Protein AF-X1R206-F1 (afdb_monomer)

Foldseek 3Di:
DVVVLVVVCPDPVNDPADLQLLLVLLLVVQVVVCVVVVNPCPVLSVQSNVVSVVQDRPCCPPVVADSLLVSLLSNQCSVVVDDPVRVVSVVVSVVLSVQLRVQVVVDPDPGDSPVSNVSSNVSSD

InterPro domains:
  IPR043768 Domain of unknown function DUF5714 [PF18978] (1-124)

pLDDT: mean 96.2, std 4.0, range [72.69, 98.81]

Secondary structure (DSSP, 8-state):
-HHHHHHHHTSTTS-SSSTHHHHHHHHHHHHHHHHHHT---HHHHHHHHHHHHTS-TTHHHHSSS-HHHHHHHHHHHHHTT--TT-HHHHHHHHHHHHHHHHHHHT---S--HHHHHHHHHHHT-

Sequence (125 aa):
MIALFKKIRAHPSVPMHGPEYHSLVPAVILTVYGNLSGQNTAQLIFDAIHRGKTISGGACSFLGICGAAIGVGIALSLLLKANPYKARERQIVQKVTHQVLKEISRYHAPRCCQRDCWLALKAAS

Nearest PDB structures (foldseek):
  5cxi-assembly1_B  TM=2.963E-01  e=3.980E+00  Mycobacterium tuberculosis H37Rv
  2mx8-assembly1_A  TM=3.332E-01  e=8.540E+00  Araneus ventricosus

Organism: NCBI:txid412755

Radius of gyration: 13.56 Å; Cα contacts (8 Å, |Δi|>4): 166; chains: 1; bounding box: 29×31×36 Å

Mean predicted aligned error: 2.37 Å

Structure (mmCIF, N/CA/C/O backbone):
data_AF-X1R206-F1
#
_entry.id   AF-X1R206-F1
#
loop_
_atom_site.group_PDB
_atom_site.id
_atom_site.type_symbol
_atom_site.label_atom_id
_atom_site.label_alt_id
_atom_site.label_comp_id
_atom_site.label_asym_id
_atom_site.label_entity_id
_atom_site.label_seq_id
_atom_site.pdbx_PDB_ins_code
_atom_site.Cartn_x
_atom_site.Cartn_y
_atom_site.Cartn_z
_atom_site.occupancy
_atom_site.B_iso_or_equiv
_atom_site.auth_seq_id
_atom_site.auth_comp_id
_atom_site.auth_asym_id
_atom_site.auth_atom_id
_atom_site.pdbx_PDB_model_num
ATOM 1 N N . MET A 1 1 ? -9.380 7.609 -4.994 1.00 96.50 1 MET A N 1
ATOM 2 C CA . MET A 1 1 ? -7.927 7.292 -4.982 1.00 96.50 1 MET A CA 1
ATOM 3 C C . MET A 1 1 ? -7.189 7.734 -6.246 1.00 96.50 1 MET A C 1
ATOM 5 O O . MET A 1 1 ? -6.228 8.487 -6.136 1.00 96.50 1 MET A O 1
ATOM 9 N N . ILE A 1 2 ? -7.636 7.341 -7.444 1.00 97.62 2 ILE A N 1
ATOM 10 C CA . ILE A 1 2 ? -6.920 7.621 -8.708 1.00 97.62 2 ILE A CA 1
ATOM 11 C C . ILE A 1 2 ? -6.660 9.113 -8.973 1.00 97.62 2 ILE A C 1
ATOM 13 O O . ILE A 1 2 ? -5.567 9.463 -9.411 1.00 97.62 2 ILE A O 1
ATOM 17 N N . ALA A 1 3 ? -7.624 9.996 -8.693 1.00 97.31 3 ALA A N 1
ATOM 18 C CA . ALA A 1 3 ? -7.450 11.438 -8.896 1.00 97.31 3 ALA A CA 1
ATOM 19 C C . ALA A 1 3 ? -6.293 12.013 -8.055 1.00 97.31 3 ALA A C 1
ATOM 21 O O . ALA A 1 3 ? -5.435 12.718 -8.583 1.00 97.31 3 ALA A O 1
ATOM 22 N N . LEU A 1 4 ? -6.216 11.643 -6.771 1.00 97.88 4 LEU A N 1
ATOM 23 C CA . LEU A 1 4 ? -5.139 12.075 -5.877 1.00 97.88 4 LEU A CA 1
ATOM 24 C C . LEU A 1 4 ? -3.779 11.523 -6.323 1.00 97.88 4 LEU A C 1
ATOM 26 O O . LEU A 1 4 ? -2.810 12.271 -6.401 1.00 97.88 4 LEU A O 1
ATOM 30 N N . PHE A 1 5 ? -3.717 10.239 -6.685 1.00 97.88 5 PHE A N 1
ATOM 31 C CA . PHE A 1 5 ? -2.497 9.633 -7.219 1.00 97.88 5 PHE A CA 1
ATOM 32 C C . PHE A 1 5 ? -1.990 10.354 -8.474 1.00 97.88 5 PHE A C 1
ATOM 34 O O . PHE A 1 5 ? -0.805 10.671 -8.558 1.00 97.88 5 PHE A O 1
ATOM 41 N N . LYS A 1 6 ? -2.883 10.661 -9.427 1.00 97.12 6 LYS A N 1
ATOM 42 C CA . LYS A 1 6 ? -2.539 11.422 -10.638 1.00 97.12 6 LYS A CA 1
ATOM 43 C C . LYS A 1 6 ? -1.983 12.808 -10.306 1.00 97.12 6 LYS A C 1
ATOM 45 O O . LYS A 1 6 ? -1.016 13.217 -10.938 1.00 97.12 6 LYS A O 1
ATOM 50 N N . LYS A 1 7 ? -2.562 13.496 -9.317 1.00 97.69 7 LYS A N 1
ATOM 51 C CA . LYS A 1 7 ? -2.083 14.806 -8.859 1.00 97.69 7 LYS A CA 1
ATOM 52 C C . LYS A 1 7 ? -0.678 14.716 -8.259 1.00 97.69 7 LYS A C 1
ATOM 54 O O . LYS A 1 7 ? 0.187 15.489 -8.646 1.00 97.69 7 LYS A O 1
ATOM 59 N N . ILE A 1 8 ? -0.437 13.769 -7.349 1.00 96.38 8 ILE A N 1
ATOM 60 C CA . ILE A 1 8 ? 0.854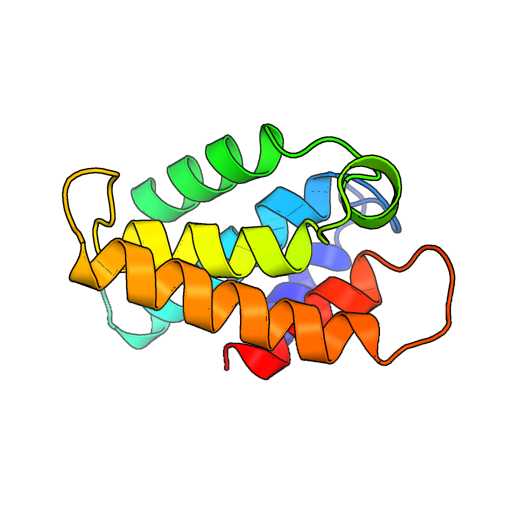 13.664 -6.650 1.00 96.38 8 ILE A CA 1
ATOM 61 C C . ILE A 1 8 ? 1.968 13.209 -7.597 1.00 96.38 8 ILE A C 1
ATOM 63 O O . ILE A 1 8 ? 3.038 13.805 -7.606 1.00 96.38 8 ILE A O 1
ATOM 67 N N . ARG A 1 9 ? 1.725 12.193 -8.435 1.00 94.69 9 ARG A N 1
ATOM 68 C CA . ARG A 1 9 ? 2.755 11.671 -9.352 1.00 94.69 9 ARG A CA 1
ATOM 69 C C . ARG A 1 9 ? 3.170 12.661 -10.449 1.00 94.69 9 ARG A C 1
ATOM 71 O O . ARG A 1 9 ? 4.161 12.425 -11.123 1.00 94.69 9 ARG A O 1
ATOM 78 N N . ALA A 1 10 ? 2.371 13.705 -10.683 1.00 95.81 10 ALA A N 1
ATOM 79 C CA . ALA A 1 10 ? 2.687 14.774 -11.627 1.00 95.81 10 ALA A CA 1
ATOM 80 C C . ALA A 1 10 ? 3.606 15.846 -11.015 1.00 95.81 10 ALA A C 1
ATOM 82 O O . ALA A 1 10 ? 4.056 16.740 -11.725 1.00 95.81 10 ALA A O 1
ATOM 83 N N . HIS A 1 11 ? 3.871 15.781 -9.706 1.00 96.19 11 HIS A N 1
ATOM 84 C CA . HIS A 1 11 ? 4.780 16.706 -9.048 1.00 96.19 11 HIS A CA 1
ATOM 85 C C . HIS A 1 11 ? 6.226 16.468 -9.526 1.00 96.19 11 HIS A C 1
ATOM 87 O O . HIS A 1 11 ? 6.663 15.317 -9.511 1.00 96.19 11 HIS A O 1
ATOM 93 N N . PRO A 1 12 ? 7.005 17.514 -9.871 1.00 94.44 12 PRO A N 1
ATOM 94 C CA . PRO A 1 12 ? 8.364 17.360 -10.410 1.00 94.44 12 PRO A CA 1
ATOM 95 C C . PRO A 1 12 ? 9.328 16.574 -9.511 1.00 94.44 12 PRO A C 1
ATOM 97 O O . PRO A 1 12 ? 10.246 15.924 -9.996 1.00 94.44 12 PRO A O 1
ATOM 100 N N . SER A 1 13 ? 9.114 16.615 -8.194 1.00 93.75 13 SER A N 1
ATOM 101 C CA . SER A 1 13 ? 9.923 15.874 -7.213 1.00 93.75 13 SER A CA 1
ATOM 102 C C . SER A 1 13 ? 9.613 14.375 -7.145 1.00 93.75 13 SER A C 1
ATOM 104 O O . SER A 1 13 ? 10.320 13.653 -6.449 1.00 93.75 13 SER A O 1
ATOM 106 N N . VAL A 1 14 ? 8.547 13.902 -7.800 1.00 93.44 14 VAL A N 1
ATOM 107 C CA . VAL A 1 14 ? 8.224 12.475 -7.878 1.00 93.44 14 VAL A CA 1
ATOM 108 C C . VAL A 1 14 ? 8.760 11.952 -9.209 1.00 93.44 14 VAL A C 1
ATOM 110 O O . VAL A 1 14 ? 8.247 12.338 -10.261 1.00 93.44 14 VAL A O 1
ATOM 113 N N . PRO A 1 15 ? 9.782 11.080 -9.206 1.00 92.00 15 PRO A N 1
ATOM 114 C CA . PRO A 1 15 ? 10.343 10.578 -10.449 1.00 92.00 15 PRO A CA 1
ATOM 115 C C . PRO A 1 15 ? 9.317 9.727 -11.205 1.00 92.00 15 PRO A C 1
ATOM 117 O O . PRO A 1 15 ? 8.350 9.200 -10.648 1.00 92.00 15 PRO A O 1
ATOM 120 N N . MET A 1 16 ? 9.540 9.536 -12.506 1.00 89.19 16 MET A N 1
ATOM 121 C CA . MET A 1 16 ? 8.672 8.676 -13.315 1.00 89.19 16 MET A CA 1
ATOM 122 C C . MET A 1 16 ? 8.670 7.225 -12.803 1.00 89.19 16 MET A C 1
ATOM 124 O O . MET A 1 16 ? 7.629 6.567 -12.823 1.0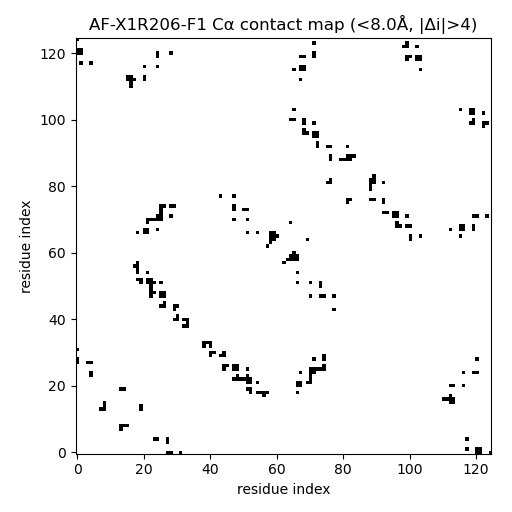0 89.19 16 MET A O 1
ATOM 128 N N . HIS A 1 17 ? 9.821 6.754 -12.321 1.00 89.44 17 HIS A N 1
ATOM 129 C CA . HIS A 1 17 ? 10.033 5.430 -11.745 1.00 89.44 17 HIS A CA 1
ATOM 130 C C . HIS A 1 17 ? 10.882 5.562 -10.485 1.00 89.44 17 HIS A C 1
ATOM 132 O O . HIS A 1 17 ? 11.836 6.335 -10.486 1.00 89.44 17 HIS A O 1
ATOM 138 N N . GLY A 1 18 ? 10.591 4.762 -9.463 1.00 89.75 18 GLY A N 1
ATOM 139 C CA . GLY A 1 18 ? 11.415 4.721 -8.262 1.00 89.75 18 GLY A CA 1
ATOM 140 C C . GLY A 1 18 ? 10.687 4.145 -7.045 1.00 89.75 18 GLY A C 1
ATOM 141 O O . GLY A 1 18 ? 9.495 3.824 -7.125 1.00 89.75 18 GLY A O 1
ATOM 142 N N . PRO A 1 19 ? 11.405 3.948 -5.928 1.00 91.38 19 PRO A N 1
ATOM 143 C CA . PRO A 1 19 ? 10.846 3.398 -4.695 1.00 91.38 19 PRO A CA 1
ATOM 144 C C . PRO A 1 19 ? 9.867 4.353 -3.990 1.00 91.38 19 PRO A C 1
ATOM 146 O O . PRO A 1 19 ? 9.121 3.923 -3.116 1.00 91.38 19 PRO A O 1
ATOM 149 N N . GLU A 1 20 ? 9.787 5.625 -4.388 1.00 94.94 20 GLU A N 1
ATOM 150 C CA . GLU A 1 20 ? 8.848 6.618 -3.843 1.00 94.94 20 GLU A CA 1
ATOM 151 C C . GLU A 1 20 ? 7.395 6.146 -3.975 1.00 94.94 20 GLU A C 1
ATOM 153 O O . GLU A 1 20 ? 6.551 6.404 -3.114 1.00 94.94 20 GLU A O 1
ATOM 158 N N . TYR A 1 21 ? 7.110 5.384 -5.031 1.00 96.12 21 TYR A N 1
ATOM 159 C CA . TYR A 1 21 ? 5.801 4.796 -5.288 1.00 96.12 21 TYR A CA 1
ATOM 160 C C . TYR A 1 21 ? 5.365 3.789 -4.211 1.00 96.12 21 TYR A C 1
ATOM 162 O O . TYR A 1 21 ? 4.165 3.618 -3.987 1.00 96.12 21 TYR A O 1
ATOM 170 N N . HIS A 1 22 ? 6.313 3.165 -3.505 1.00 96.62 22 HIS A N 1
ATOM 171 C CA . HIS A 1 22 ? 6.037 2.230 -2.412 1.00 96.62 22 HIS A CA 1
ATOM 172 C C . HIS A 1 22 ? 5.452 2.948 -1.187 1.00 96.62 22 HIS A C 1
ATOM 174 O O . HIS A 1 22 ? 4.585 2.407 -0.504 1.00 96.62 22 HIS A O 1
ATOM 180 N N . SER A 1 23 ? 5.877 4.193 -0.946 1.00 97.69 23 SER A N 1
ATOM 181 C CA . SER A 1 23 ? 5.296 5.088 0.064 1.00 97.69 23 SER A CA 1
ATOM 182 C C . SER A 1 23 ? 4.040 5.800 -0.438 1.00 97.69 23 SER A C 1
ATOM 184 O O . SER A 1 23 ? 3.129 6.069 0.345 1.00 97.69 23 SER A O 1
ATOM 186 N N . LEU A 1 24 ? 3.966 6.099 -1.738 1.00 97.69 24 LEU A N 1
ATOM 187 C CA . LEU A 1 24 ? 2.859 6.855 -2.320 1.00 97.69 24 LEU A CA 1
ATOM 188 C C . LEU A 1 24 ? 1.526 6.101 -2.260 1.00 97.69 24 LEU A C 1
ATOM 190 O O . LEU A 1 24 ? 0.510 6.694 -1.906 1.00 97.69 24 LEU A O 1
ATOM 194 N N . VAL A 1 25 ? 1.508 4.808 -2.597 1.00 98.44 25 VAL A N 1
ATOM 195 C CA . VAL A 1 25 ? 0.270 4.005 -2.597 1.00 98.44 25 VAL A CA 1
ATOM 196 C C . VAL A 1 25 ? -0.430 3.998 -1.232 1.00 98.44 25 VAL A C 1
ATOM 198 O O . VAL A 1 25 ? -1.599 4.391 -1.190 1.00 98.44 25 VAL A O 1
ATOM 201 N N . PRO A 1 26 ? 0.221 3.607 -0.116 1.00 98.69 26 PRO A N 1
ATOM 202 C CA . PRO A 1 26 ? -0.460 3.577 1.171 1.00 98.69 26 PRO A CA 1
ATOM 203 C C . PRO A 1 26 ? -0.875 4.975 1.640 1.00 98.69 26 PRO A C 1
ATOM 205 O O . PRO A 1 26 ? -1.965 5.128 2.188 1.00 98.69 26 PRO A O 1
ATOM 208 N N . ALA A 1 27 ? -0.059 6.002 1.372 1.00 98.50 27 ALA A N 1
ATOM 209 C CA . ALA A 1 27 ? -0.400 7.385 1.689 1.00 98.50 27 ALA A CA 1
ATOM 210 C C . ALA A 1 27 ? -1.672 7.837 0.953 1.00 98.50 27 ALA A C 1
ATOM 212 O O . AL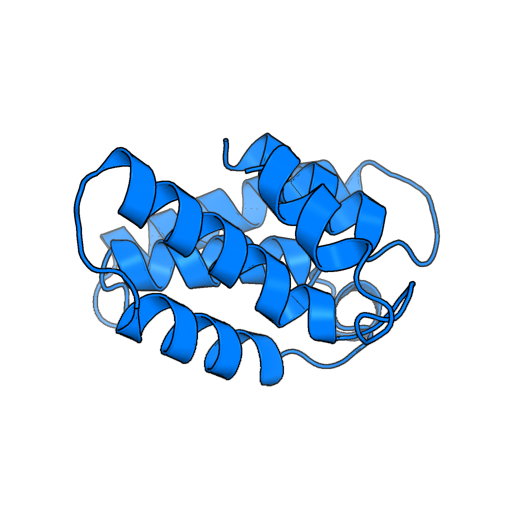A A 1 27 ? -2.580 8.376 1.576 1.00 98.50 27 ALA A O 1
ATOM 213 N N . VAL A 1 28 ? -1.798 7.553 -0.351 1.00 98.62 28 VAL A N 1
ATOM 214 C CA . VAL A 1 28 ? -3.006 7.881 -1.131 1.00 98.62 28 VAL A CA 1
ATOM 215 C C . VAL A 1 28 ? -4.251 7.209 -0.553 1.00 98.62 28 VAL A C 1
ATOM 217 O O . VAL A 1 28 ? -5.295 7.856 -0.461 1.00 98.62 28 VAL A O 1
ATOM 220 N N . ILE A 1 29 ? -4.157 5.932 -0.172 1.00 98.69 29 ILE A N 1
ATOM 221 C CA . ILE A 1 29 ? -5.286 5.183 0.399 1.00 98.69 29 ILE A CA 1
ATOM 222 C C . ILE A 1 29 ? -5.730 5.825 1.715 1.00 98.69 29 ILE A C 1
ATOM 224 O O . ILE A 1 29 ? -6.911 6.125 1.878 1.00 98.69 29 ILE A O 1
ATOM 228 N N . LEU A 1 30 ? -4.788 6.091 2.623 1.00 98.69 30 LEU A N 1
ATOM 229 C CA . LEU A 1 30 ? -5.083 6.648 3.946 1.00 98.69 30 LEU A CA 1
ATOM 230 C C . LEU A 1 30 ? -5.570 8.099 3.894 1.00 98.69 30 LEU A C 1
ATOM 232 O O . LEU A 1 30 ? -6.462 8.462 4.661 1.00 98.69 30 LEU A O 1
ATOM 236 N N . THR A 1 31 ? -5.048 8.915 2.975 1.00 98.56 31 THR A N 1
ATOM 237 C CA . THR A 1 31 ? -5.556 10.273 2.738 1.00 98.56 31 THR A CA 1
ATOM 238 C C . THR A 1 31 ? -6.998 10.240 2.247 1.00 98.56 31 THR A C 1
ATOM 240 O O . THR A 1 31 ? -7.845 10.965 2.758 1.00 98.56 31 THR A O 1
ATOM 243 N N . VAL A 1 32 ? -7.313 9.381 1.272 1.00 98.25 32 VAL A N 1
ATOM 244 C CA . VAL A 1 32 ? -8.686 9.270 0.758 1.00 98.25 32 VAL A CA 1
ATOM 245 C C . VAL A 1 32 ? -9.629 8.718 1.820 1.00 98.25 32 VAL A C 1
ATOM 247 O O . VAL A 1 32 ? -10.720 9.255 1.982 1.00 98.25 32 VAL A O 1
ATOM 250 N N . TYR A 1 33 ? -9.209 7.696 2.565 1.00 98.31 33 TYR A N 1
ATOM 251 C CA . TYR A 1 33 ? -10.000 7.150 3.663 1.00 98.31 33 TYR A CA 1
ATOM 252 C C . TYR A 1 33 ? -10.290 8.213 4.735 1.00 98.31 33 TYR A C 1
ATOM 254 O O . TYR A 1 33 ? -11.440 8.355 5.142 1.00 98.31 33 TYR A O 1
ATOM 262 N N . GLY A 1 34 ? -9.291 8.999 5.151 1.00 98.25 34 GLY A N 1
ATOM 263 C CA . GLY A 1 34 ? -9.480 10.086 6.120 1.00 98.25 34 GLY A CA 1
ATOM 264 C C . GLY A 1 34 ? -10.463 11.145 5.623 1.00 98.25 34 GLY A C 1
ATOM 265 O O . GLY A 1 34 ? -11.413 11.483 6.323 1.00 98.25 34 GLY A O 1
ATOM 266 N N . ASN A 1 35 ? -10.313 11.577 4.367 1.00 97.81 35 ASN A N 1
ATOM 267 C CA . ASN A 1 35 ? -11.213 12.554 3.750 1.00 97.81 35 ASN A CA 1
ATOM 268 C C . ASN A 1 35 ? -12.667 12.062 3.657 1.00 97.81 35 ASN A C 1
ATOM 270 O O . ASN A 1 35 ? -13.584 12.857 3.824 1.00 97.81 35 ASN A O 1
ATOM 274 N N . LEU A 1 36 ? -12.885 10.774 3.369 1.00 97.38 36 LEU A N 1
ATOM 275 C CA . LEU A 1 36 ? -14.231 10.202 3.236 1.00 97.38 36 LEU A CA 1
ATOM 276 C C . LEU A 1 36 ? -14.882 9.883 4.585 1.00 97.38 36 LEU A C 1
ATOM 278 O O . LEU A 1 36 ? -16.094 10.001 4.722 1.00 97.38 36 LEU A O 1
ATOM 282 N N . SER A 1 37 ? -14.093 9.454 5.569 1.00 97.25 37 SER A N 1
ATOM 283 C CA . SER A 1 37 ? -14.597 9.053 6.889 1.00 97.25 37 SER A CA 1
ATOM 284 C C . SER A 1 37 ? -14.673 10.202 7.895 1.00 97.25 37 SER A C 1
ATOM 286 O O . SER A 1 37 ? -15.243 10.026 8.969 1.00 97.25 37 SER A O 1
ATOM 288 N N . GLY A 1 38 ? -14.054 11.350 7.597 1.00 97.25 38 GLY A N 1
ATOM 289 C CA . GLY A 1 38 ? -13.862 12.442 8.555 1.00 97.25 38 GLY A CA 1
ATOM 290 C C . GLY A 1 38 ? -12.843 12.124 9.657 1.00 97.25 38 GLY A C 1
ATOM 291 O O . GLY A 1 38 ? -12.694 12.901 10.597 1.00 97.25 38 GLY A O 1
ATOM 292 N N . GLN A 1 39 ? -12.137 10.990 9.574 1.00 96.25 39 GLN A N 1
ATOM 293 C CA . GLN A 1 39 ? -11.131 10.604 10.560 1.00 96.25 39 GLN A CA 1
ATOM 294 C C . GLN A 1 39 ? -9.799 11.301 10.279 1.00 96.25 39 GLN A C 1
ATOM 296 O O . GLN A 1 39 ? -9.328 11.351 9.142 1.00 96.25 39 GLN A O 1
ATOM 301 N N . ASN A 1 40 ? -9.138 11.774 11.336 1.00 96.81 40 ASN A N 1
ATOM 302 C CA . ASN A 1 40 ? -7.774 12.272 11.224 1.00 96.81 40 ASN A CA 1
ATOM 303 C C . ASN A 1 40 ? -6.805 11.102 10.995 1.00 96.81 40 ASN A C 1
ATOM 305 O O . ASN A 1 40 ? -6.489 10.347 11.915 1.00 96.81 40 ASN A O 1
ATOM 309 N N . THR A 1 41 ? -6.315 10.974 9.764 1.00 98.12 41 THR A N 1
ATOM 310 C CA . THR A 1 41 ? -5.357 9.940 9.356 1.00 98.12 41 THR A CA 1
ATOM 311 C C . THR A 1 41 ? -3.928 10.455 9.207 1.00 98.12 41 THR A C 1
ATOM 313 O O . THR A 1 41 ? -3.079 9.716 8.714 1.00 98.12 41 THR A O 1
ATOM 316 N N . ALA A 1 42 ? -3.621 11.679 9.656 1.00 98.12 42 ALA A N 1
ATOM 317 C CA . ALA A 1 42 ? -2.307 12.299 9.471 1.00 98.12 42 ALA A CA 1
ATOM 318 C C . ALA A 1 42 ? -1.158 11.410 9.975 1.00 98.12 42 ALA A C 1
ATOM 320 O O . ALA A 1 42 ? -0.229 11.124 9.221 1.00 98.12 42 ALA A O 1
ATOM 321 N N . GLN A 1 43 ? -1.254 10.894 11.206 1.00 98.44 43 GLN A N 1
ATOM 322 C CA . GLN A 1 43 ? -0.222 10.006 11.751 1.00 98.44 43 GLN A CA 1
ATOM 323 C C . GLN A 1 43 ? -0.115 8.694 10.963 1.00 98.44 43 GLN A C 1
ATOM 325 O O . GLN A 1 43 ? 0.986 8.243 10.663 1.00 98.44 43 GLN A O 1
ATOM 330 N N . LEU A 1 44 ? -1.249 8.111 10.554 1.00 98.69 44 LEU A N 1
ATOM 331 C CA . LEU A 1 44 ? -1.241 6.888 9.751 1.00 98.69 44 LEU A CA 1
ATOM 332 C C . LEU A 1 44 ? -0.552 7.114 8.400 1.00 98.69 44 LEU A C 1
ATOM 334 O O . LEU A 1 44 ? 0.150 6.229 7.923 1.00 98.69 44 LEU A O 1
ATOM 338 N N . ILE A 1 45 ? -0.727 8.288 7.786 1.00 98.75 45 ILE A N 1
ATOM 339 C CA . ILE A 1 45 ? -0.052 8.653 6.535 1.00 98.75 45 ILE A CA 1
ATOM 340 C C . ILE A 1 45 ? 1.469 8.706 6.745 1.00 98.75 45 ILE A C 1
ATOM 342 O O . ILE A 1 45 ? 2.205 8.151 5.928 1.00 98.75 45 ILE A O 1
ATOM 346 N N . PHE A 1 46 ? 1.952 9.302 7.841 1.00 98.56 46 PHE A N 1
ATOM 347 C CA . PHE A 1 46 ? 3.384 9.299 8.167 1.00 98.56 46 PHE A CA 1
ATOM 348 C C . PHE A 1 46 ? 3.920 7.879 8.386 1.00 98.56 46 PHE A C 1
ATOM 350 O O . PHE A 1 46 ? 4.924 7.502 7.776 1.00 98.56 46 PHE A O 1
ATOM 357 N N . ASP A 1 47 ? 3.219 7.057 9.170 1.00 98.69 47 ASP A N 1
ATOM 358 C CA . ASP A 1 47 ? 3.601 5.664 9.423 1.00 98.69 47 ASP A CA 1
ATOM 359 C C . ASP A 1 47 ? 3.623 4.840 8.125 1.00 98.69 47 ASP A C 1
ATOM 361 O O . ASP A 1 47 ? 4.525 4.030 7.898 1.00 98.69 47 ASP A O 1
ATOM 365 N N . ALA A 1 48 ? 2.655 5.069 7.236 1.00 98.56 48 ALA A N 1
ATOM 366 C CA . ALA A 1 48 ? 2.596 4.461 5.913 1.00 98.56 48 ALA A CA 1
ATOM 367 C C . ALA A 1 48 ? 3.790 4.845 5.042 1.00 98.56 48 ALA A C 1
ATOM 369 O O . ALA A 1 48 ? 4.381 3.976 4.400 1.00 98.56 48 ALA A O 1
ATOM 370 N N . ILE A 1 49 ? 4.162 6.126 5.025 1.00 98.50 49 ILE A N 1
ATOM 371 C CA . ILE A 1 49 ? 5.326 6.603 4.277 1.00 98.50 49 ILE A CA 1
ATOM 372 C C . ILE A 1 49 ? 6.595 5.944 4.819 1.00 98.50 49 ILE A C 1
ATOM 374 O O . ILE A 1 49 ? 7.392 5.446 4.021 1.00 98.50 49 ILE A O 1
ATOM 378 N N . HIS A 1 50 ? 6.761 5.888 6.144 1.00 98.56 50 HIS A N 1
ATOM 379 C CA . HIS A 1 50 ? 7.902 5.234 6.785 1.00 98.56 50 HIS A CA 1
ATOM 380 C C . HIS A 1 50 ? 7.983 3.744 6.452 1.00 98.56 50 HIS A C 1
ATOM 382 O O . HIS A 1 50 ? 9.045 3.281 6.045 1.00 98.56 50 HIS A O 1
ATOM 388 N N . ARG A 1 51 ? 6.871 3.004 6.538 1.00 98.50 51 ARG A N 1
ATOM 389 C CA . ARG A 1 51 ? 6.827 1.588 6.139 1.00 98.50 51 ARG A CA 1
ATOM 390 C C . ARG A 1 51 ? 7.077 1.400 4.642 1.00 98.50 51 ARG A C 1
ATOM 392 O O . ARG A 1 51 ? 7.752 0.460 4.258 1.00 98.50 51 ARG A O 1
ATOM 399 N N . GLY A 1 52 ? 6.575 2.293 3.791 1.00 98.12 52 GLY A N 1
ATOM 400 C CA . GLY A 1 52 ? 6.812 2.226 2.347 1.00 98.12 52 GLY A CA 1
ATOM 401 C C . GLY A 1 52 ? 8.287 2.405 1.976 1.00 98.12 52 GLY A C 1
ATOM 402 O O . GLY A 1 52 ? 8.782 1.717 1.088 1.00 98.12 52 GLY A O 1
ATOM 403 N N . LYS A 1 53 ? 9.013 3.265 2.708 1.00 97.62 53 LYS A N 1
ATOM 404 C CA . LYS A 1 53 ? 10.447 3.526 2.495 1.00 97.62 53 LYS A CA 1
ATOM 405 C C . LYS A 1 53 ? 11.336 2.312 2.767 1.00 97.62 53 LYS A C 1
ATOM 407 O O . LYS A 1 53 ? 12.450 2.271 2.257 1.00 97.62 53 LYS A O 1
ATOM 412 N N . THR A 1 54 ? 10.875 1.338 3.554 1.00 97.88 54 THR A N 1
ATOM 413 C CA . THR A 1 54 ? 11.655 0.119 3.825 1.00 97.88 54 THR A CA 1
ATOM 414 C C . THR A 1 54 ? 11.604 -0.883 2.670 1.00 97.88 54 THR A C 1
ATOM 416 O O . THR A 1 54 ? 12.372 -1.843 2.657 1.00 97.88 54 THR A O 1
ATOM 419 N N . ILE A 1 55 ? 10.728 -0.670 1.682 1.00 97.12 55 ILE A N 1
ATOM 420 C CA . ILE A 1 55 ? 10.596 -1.540 0.516 1.00 97.12 55 ILE A CA 1
ATOM 421 C C . ILE A 1 55 ? 11.639 -1.131 -0.522 1.00 97.12 55 ILE A C 1
ATOM 423 O O . ILE A 1 55 ? 11.553 -0.054 -1.120 1.00 97.12 55 ILE A O 1
ATOM 427 N N . SER A 1 56 ? 12.601 -2.018 -0.770 1.00 94.25 56 SER A N 1
ATOM 428 C CA . SER A 1 56 ? 13.682 -1.783 -1.723 1.00 94.25 56 SER A CA 1
ATOM 429 C C . SER A 1 56 ? 13.171 -1.546 -3.147 1.00 94.25 56 SER A C 1
ATOM 431 O O . SER A 1 56 ? 12.201 -2.154 -3.614 1.00 94.25 56 SER A O 1
ATOM 433 N N . GLY A 1 57 ? 13.856 -0.661 -3.874 1.00 93.38 57 GLY A N 1
ATOM 434 C CA . GLY A 1 57 ? 13.661 -0.521 -5.314 1.00 93.38 57 GLY A CA 1
ATOM 435 C C . GLY A 1 57 ? 13.860 -1.869 -6.012 1.00 93.38 57 GLY A C 1
ATOM 436 O O . GLY A 1 57 ? 14.804 -2.595 -5.716 1.00 93.38 57 GLY A O 1
ATOM 437 N N . GLY A 1 58 ? 12.953 -2.223 -6.923 1.00 93.44 58 GLY A N 1
ATOM 438 C CA . GLY A 1 58 ? 13.005 -3.515 -7.612 1.00 93.44 58 GLY A CA 1
ATOM 439 C C . GLY A 1 58 ? 12.481 -4.706 -6.803 1.00 93.44 58 GLY A C 1
ATOM 440 O O . GLY A 1 58 ? 12.619 -5.829 -7.276 1.00 93.44 58 GLY A O 1
ATOM 441 N N . ALA A 1 59 ? 11.828 -4.499 -5.648 1.00 94.56 59 ALA A N 1
ATOM 442 C CA . ALA A 1 59 ? 11.177 -5.571 -4.881 1.00 94.56 59 ALA A CA 1
ATOM 443 C C . ALA A 1 59 ? 10.271 -6.482 -5.739 1.00 94.56 59 ALA A C 1
ATOM 445 O O . ALA A 1 59 ? 10.224 -7.689 -5.513 1.00 94.56 59 ALA A O 1
ATOM 446 N N . CYS A 1 60 ? 9.626 -5.937 -6.779 1.00 94.19 60 CYS A N 1
ATOM 447 C CA . CYS A 1 60 ? 8.833 -6.716 -7.735 1.00 94.19 60 CYS A CA 1
ATOM 448 C C . CYS A 1 60 ? 9.627 -7.824 -8.440 1.00 94.19 60 CYS A C 1
ATOM 450 O O . CYS A 1 60 ? 9.078 -8.896 -8.667 1.00 94.19 60 CYS A O 1
ATOM 452 N N . SER A 1 61 ? 10.896 -7.581 -8.768 1.00 92.50 61 SER A N 1
ATOM 453 C CA . SER A 1 61 ? 11.766 -8.538 -9.458 1.00 92.50 61 SER A CA 1
ATOM 454 C C . SER A 1 61 ? 12.648 -9.314 -8.487 1.00 92.50 61 SER A C 1
ATOM 456 O O . SER A 1 61 ? 12.761 -10.527 -8.605 1.00 92.50 61 SER A O 1
ATOM 458 N N . PHE A 1 62 ? 13.261 -8.630 -7.520 1.00 94.62 62 PHE A N 1
ATOM 459 C CA . PHE A 1 62 ? 14.248 -9.239 -6.626 1.00 94.62 62 PHE A CA 1
ATOM 460 C C . PHE A 1 62 ? 13.624 -9.992 -5.448 1.00 94.62 62 PHE A C 1
ATOM 462 O O . PHE A 1 62 ? 14.229 -10.930 -4.944 1.00 94.62 62 PHE A O 1
ATOM 469 N N . LEU A 1 63 ? 12.429 -9.587 -5.007 1.00 95.56 63 LEU A N 1
ATOM 470 C CA . LEU A 1 63 ? 11.719 -10.190 -3.870 1.00 95.56 63 LEU A CA 1
ATOM 471 C C . LEU A 1 63 ? 10.392 -10.848 -4.288 1.00 95.56 63 LEU A C 1
ATOM 473 O O . LEU A 1 63 ? 9.676 -11.380 -3.444 1.00 95.56 63 LEU A O 1
ATOM 477 N N . GLY A 1 64 ? 10.042 -10.794 -5.578 1.00 94.69 64 GLY A N 1
ATOM 478 C CA . GLY A 1 64 ? 8.845 -11.426 -6.138 1.00 94.69 64 GLY A CA 1
ATOM 479 C C . GLY A 1 64 ? 7.516 -10.763 -5.760 1.00 94.69 64 GLY A C 1
ATOM 480 O O . GLY A 1 64 ? 6.458 -11.347 -5.988 1.00 94.69 64 GLY A O 1
ATOM 481 N N . ILE A 1 65 ? 7.533 -9.555 -5.185 1.00 95.81 65 ILE A N 1
ATOM 482 C CA . ILE A 1 65 ? 6.313 -8.850 -4.781 1.00 95.81 65 ILE A CA 1
ATOM 483 C C . ILE A 1 65 ? 6.391 -7.357 -5.100 1.00 95.81 65 ILE A C 1
ATOM 485 O O . ILE A 1 65 ? 7.333 -6.654 -4.740 1.00 95.81 65 ILE A O 1
ATOM 489 N N . CYS A 1 66 ? 5.380 -6.848 -5.806 1.00 97.06 66 CYS A N 1
ATOM 490 C CA . CYS A 1 66 ? 5.351 -5.443 -6.191 1.00 97.06 66 CYS A CA 1
ATOM 491 C C . CYS A 1 66 ? 5.143 -4.531 -4.975 1.00 97.06 66 CYS A C 1
ATOM 493 O O . CYS A 1 66 ? 4.208 -4.721 -4.195 1.00 97.06 66 CYS A O 1
ATOM 495 N N . GLY A 1 67 ? 5.969 -3.487 -4.850 1.00 96.94 67 GLY A N 1
ATOM 496 C CA . GLY A 1 67 ? 5.850 -2.502 -3.773 1.00 96.94 67 GLY A CA 1
ATOM 497 C C . GLY A 1 67 ? 4.508 -1.763 -3.764 1.00 96.94 67 GLY A C 1
ATOM 498 O O . GLY A 1 67 ? 4.052 -1.353 -2.703 1.00 96.94 67 GLY A O 1
ATOM 499 N N . ALA A 1 68 ? 3.814 -1.670 -4.906 1.00 97.56 68 ALA A N 1
ATOM 500 C CA . ALA A 1 68 ? 2.442 -1.164 -4.956 1.00 97.56 68 ALA A CA 1
ATOM 501 C C . ALA A 1 68 ? 1.445 -2.097 -4.241 1.00 97.56 68 ALA A C 1
ATOM 503 O O . ALA A 1 68 ? 0.594 -1.620 -3.492 1.00 97.56 68 ALA A O 1
ATOM 504 N N . ALA A 1 69 ? 1.580 -3.418 -4.414 1.00 98.19 69 ALA A N 1
ATOM 505 C CA . ALA A 1 69 ? 0.764 -4.399 -3.698 1.00 98.19 69 ALA A CA 1
ATOM 506 C C . ALA A 1 69 ? 1.059 -4.365 -2.192 1.00 98.19 69 ALA A C 1
ATOM 508 O O . ALA A 1 69 ? 0.129 -4.297 -1.388 1.00 98.19 69 ALA A O 1
ATOM 509 N N . ILE A 1 70 ? 2.344 -4.324 -1.808 1.00 98.25 70 ILE A N 1
ATOM 510 C CA . ILE A 1 70 ? 2.740 -4.160 -0.398 1.00 98.25 70 ILE A CA 1
ATOM 511 C C . ILE A 1 70 ? 2.158 -2.860 0.166 1.00 98.25 70 ILE A C 1
ATOM 513 O O . ILE A 1 70 ? 1.650 -2.856 1.282 1.00 98.25 70 ILE A O 1
AT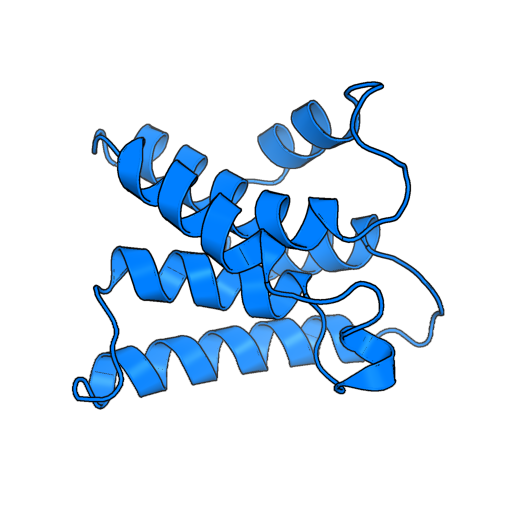OM 517 N N . GLY A 1 71 ? 2.169 -1.774 -0.610 1.00 98.38 71 GLY A N 1
ATOM 518 C CA . GLY A 1 71 ? 1.566 -0.497 -0.246 1.00 98.38 71 GLY A CA 1
ATOM 519 C C . GLY A 1 71 ? 0.087 -0.610 0.137 1.00 98.38 71 GLY A C 1
ATOM 520 O O . GLY A 1 71 ? -0.322 -0.088 1.170 1.00 98.38 71 GLY A O 1
ATOM 521 N N . VAL A 1 72 ? -0.718 -1.355 -0.624 1.00 98.69 72 VAL A N 1
ATOM 522 C CA . VAL A 1 72 ? -2.117 -1.634 -0.239 1.00 98.69 72 VAL A CA 1
ATOM 523 C C . VAL A 1 72 ? -2.176 -2.373 1.102 1.00 98.69 72 VAL A C 1
ATOM 525 O O . VAL A 1 72 ? -2.929 -1.982 1.997 1.00 98.69 72 VAL A O 1
ATOM 528 N N . GLY A 1 73 ? -1.332 -3.392 1.276 1.00 98.69 73 GLY A N 1
ATOM 529 C CA . GLY A 1 73 ? -1.211 -4.131 2.532 1.00 98.69 73 GLY A CA 1
ATOM 530 C C . GLY A 1 73 ? -0.810 -3.257 3.726 1.00 98.69 73 GLY A C 1
ATOM 531 O O . GLY A 1 73 ? -1.367 -3.415 4.812 1.00 98.69 73 GLY A O 1
ATOM 532 N N . ILE A 1 74 ? 0.103 -2.299 3.536 1.00 98.81 74 ILE A N 1
ATOM 533 C CA . ILE A 1 74 ? 0.533 -1.339 4.565 1.00 98.81 74 ILE A CA 1
ATOM 534 C C . ILE A 1 74 ? -0.645 -0.482 5.024 1.00 98.81 74 ILE A C 1
ATOM 536 O O . ILE A 1 74 ? -0.883 -0.385 6.229 1.00 98.81 74 ILE A O 1
ATOM 540 N N . ALA A 1 75 ? -1.394 0.114 4.090 1.00 98.75 75 ALA A N 1
ATOM 541 C CA . ALA A 1 75 ? -2.549 0.938 4.437 1.00 98.75 75 ALA A CA 1
ATOM 542 C C . ALA A 1 75 ? -3.595 0.130 5.213 1.00 98.75 75 ALA A C 1
ATOM 544 O O . ALA A 1 75 ? -4.049 0.558 6.273 1.00 98.75 75 ALA A O 1
ATOM 545 N N . LEU A 1 76 ? -3.919 -1.075 4.738 1.00 98.44 76 LEU A N 1
ATOM 546 C CA . LEU A 1 76 ? -4.898 -1.935 5.397 1.00 98.44 76 LEU A CA 1
ATOM 547 C C . LEU A 1 76 ? -4.416 -2.420 6.772 1.00 98.44 76 LEU A C 1
ATOM 549 O O . LEU A 1 76 ? -5.198 -2.469 7.719 1.00 98.44 76 LEU A O 1
ATOM 553 N N . SER A 1 77 ? -3.123 -2.723 6.914 1.00 98.75 77 SER A N 1
ATOM 554 C CA . SER A 1 77 ? -2.514 -3.069 8.202 1.00 98.75 77 SER A CA 1
ATOM 555 C C . SER A 1 77 ? -2.663 -1.942 9.219 1.00 98.75 77 SER A C 1
ATOM 557 O O . SER A 1 77 ? -2.974 -2.222 10.376 1.00 98.75 77 SER A O 1
ATOM 559 N N . LEU A 1 78 ? -2.470 -0.690 8.800 1.00 98.69 78 LEU A N 1
ATOM 560 C CA . LEU A 1 78 ? -2.630 0.477 9.665 1.00 98.69 78 LEU A CA 1
ATOM 561 C C . LEU A 1 78 ? -4.097 0.685 10.061 1.00 98.69 78 LEU A C 1
ATOM 563 O O . LEU A 1 78 ? -4.385 0.818 11.249 1.00 98.69 78 LEU A O 1
ATOM 567 N N . LEU A 1 79 ? -5.026 0.615 9.102 1.00 98.31 79 LEU A N 1
ATOM 568 C CA . LEU A 1 79 ? -6.465 0.769 9.357 1.00 98.31 79 LEU A CA 1
ATOM 569 C C . LEU A 1 79 ? -7.015 -0.304 10.306 1.00 98.31 79 LEU A C 1
ATOM 571 O O . LEU A 1 79 ? -7.731 0.006 11.254 1.00 98.31 79 LEU A O 1
ATOM 575 N N . LEU A 1 80 ? -6.640 -1.566 10.092 1.00 98.19 80 LEU A N 1
ATOM 576 C CA . LEU A 1 80 ? -7.095 -2.688 10.918 1.00 98.19 80 LEU A CA 1
ATOM 577 C C . LEU A 1 80 ? -6.286 -2.850 12.211 1.00 98.19 80 LEU A C 1
ATOM 579 O O . LEU A 1 80 ? -6.567 -3.743 13.012 1.00 98.19 80 LEU A O 1
ATOM 583 N N . LYS A 1 81 ? -5.250 -2.026 12.424 1.00 98.19 81 LYS A N 1
ATOM 584 C CA . LYS A 1 81 ? -4.271 -2.197 13.509 1.00 98.19 81 LYS A CA 1
ATOM 585 C C . LYS A 1 81 ? -3.729 -3.633 13.547 1.00 98.19 81 LYS A C 1
ATOM 587 O O . LYS A 1 81 ? -3.631 -4.234 14.624 1.00 98.19 81 LYS A O 1
ATOM 592 N N . ALA A 1 82 ? -3.454 -4.194 12.368 1.00 98.44 82 ALA A N 1
ATOM 593 C CA . ALA A 1 82 ? -2.956 -5.550 12.189 1.00 98.44 82 ALA A CA 1
ATOM 594 C C . ALA A 1 82 ? -1.529 -5.670 12.735 1.00 98.44 82 ALA A C 1
ATOM 596 O O . ALA A 1 82 ? -0.713 -4.762 12.570 1.00 98.44 82 ALA A O 1
ATOM 597 N N . ASN A 1 83 ? -1.218 -6.807 13.353 1.00 97.50 83 ASN A N 1
ATOM 598 C CA . ASN A 1 83 ? 0.111 -7.133 13.863 1.00 97.50 83 ASN A CA 1
ATOM 599 C C . ASN A 1 83 ? 0.308 -8.667 13.874 1.00 97.50 83 ASN A C 1
ATOM 601 O O . ASN A 1 83 ? -0.653 -9.395 13.602 1.00 97.50 83 ASN A O 1
ATOM 605 N N . PRO A 1 84 ? 1.518 -9.182 14.172 1.00 97.69 84 PRO A N 1
ATOM 606 C CA . PRO A 1 84 ? 1.787 -10.623 14.151 1.00 97.69 84 PRO A CA 1
ATOM 607 C C . PRO A 1 84 ? 0.896 -11.469 15.075 1.00 97.69 84 PRO A C 1
ATOM 609 O O . PRO A 1 84 ? 0.652 -12.633 14.770 1.00 97.69 84 PRO A O 1
ATOM 612 N N . TYR A 1 85 ? 0.360 -10.885 16.149 1.00 98.00 85 TYR A N 1
ATOM 613 C CA . TYR A 1 85 ? -0.484 -11.566 17.138 1.00 98.00 85 TYR A CA 1
ATOM 614 C C . TYR A 1 85 ? -1.982 -11.530 16.799 1.00 98.00 85 TYR A C 1
ATOM 616 O O . TYR A 1 85 ? -2.787 -12.219 17.419 1.00 98.00 85 TYR A O 1
ATOM 624 N N . LYS A 1 86 ? -2.379 -10.747 15.792 1.00 98.38 86 LYS A N 1
ATOM 625 C CA . L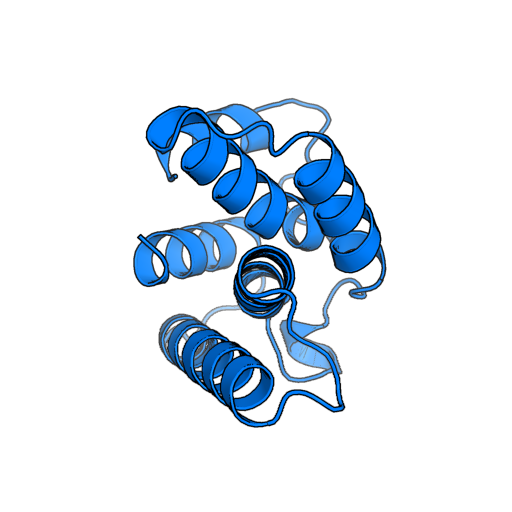YS A 1 86 ? -3.768 -10.572 15.360 1.00 98.38 86 LYS A CA 1
ATOM 626 C C . LYS A 1 86 ? -4.063 -11.404 14.118 1.00 98.38 86 LYS A C 1
ATOM 628 O O . LYS A 1 86 ? -3.964 -10.931 12.985 1.00 98.38 86 LYS A O 1
ATOM 633 N N . ALA A 1 87 ? -4.388 -12.679 14.335 1.00 98.38 87 ALA A N 1
ATOM 634 C CA . ALA A 1 87 ? -4.516 -13.673 13.268 1.00 98.38 87 ALA A CA 1
ATOM 635 C C . ALA A 1 87 ? -5.511 -13.265 12.167 1.00 98.38 87 ALA A C 1
ATOM 637 O O . ALA A 1 87 ? -5.196 -13.403 10.982 1.00 98.38 87 ALA A O 1
ATOM 638 N N . ARG A 1 88 ? -6.677 -12.726 12.549 1.00 98.62 88 ARG A N 1
ATOM 639 C CA . ARG A 1 88 ? -7.730 -12.314 11.613 1.00 98.62 88 ARG A CA 1
ATOM 640 C C . ARG A 1 88 ? -7.272 -11.153 10.733 1.00 98.62 88 ARG A C 1
ATOM 642 O O . ARG A 1 88 ? -7.315 -11.257 9.511 1.00 98.62 88 ARG A O 1
ATOM 649 N N . GLU A 1 89 ? -6.796 -10.072 11.334 1.00 98.75 89 GLU A N 1
ATOM 650 C CA . GLU A 1 89 ? -6.365 -8.863 10.633 1.00 98.75 89 GLU A CA 1
ATOM 651 C C . GLU A 1 89 ? -5.149 -9.155 9.750 1.00 98.75 89 GLU A C 1
ATOM 653 O O . GLU A 1 89 ? -5.107 -8.725 8.598 1.00 98.75 89 GLU A O 1
ATOM 658 N N . ARG A 1 90 ? -4.194 -9.958 10.245 1.00 98.31 90 ARG A N 1
ATOM 659 C CA . ARG A 1 90 ? -3.048 -10.420 9.452 1.00 98.31 90 ARG A CA 1
ATOM 660 C C . ARG A 1 90 ? -3.506 -11.195 8.217 1.00 98.31 90 ARG A C 1
ATOM 662 O O . ARG A 1 90 ? -3.008 -10.934 7.124 1.00 98.31 90 ARG A O 1
ATOM 669 N N . GLN A 1 91 ? -4.461 -12.116 8.370 1.00 98.69 91 GLN A N 1
ATOM 670 C CA . GLN A 1 91 ? -5.000 -12.883 7.245 1.00 98.69 91 GLN A CA 1
ATOM 671 C C . GLN A 1 91 ? -5.694 -11.971 6.225 1.00 98.69 91 GLN A C 1
ATOM 673 O O . GLN A 1 91 ? -5.480 -12.136 5.025 1.00 98.69 91 GLN A O 1
ATOM 678 N N . ILE A 1 92 ? -6.497 -11.005 6.680 1.00 98.62 92 ILE A N 1
ATOM 679 C CA . ILE A 1 92 ? -7.177 -10.045 5.799 1.00 98.62 92 ILE A CA 1
ATOM 680 C C . ILE A 1 92 ? -6.148 -9.239 4.994 1.00 98.62 92 ILE A C 1
ATOM 682 O O . ILE A 1 92 ? -6.240 -9.187 3.768 1.00 98.62 92 ILE A O 1
ATOM 686 N N . VAL A 1 93 ? -5.127 -8.686 5.659 1.00 98.69 93 VAL A N 1
ATOM 687 C CA . VAL A 1 93 ? -4.045 -7.934 5.003 1.00 98.69 93 VAL A CA 1
ATOM 688 C C . VAL A 1 93 ? -3.346 -8.778 3.938 1.00 98.69 93 VAL A C 1
ATOM 690 O O . VAL A 1 93 ? -3.166 -8.315 2.811 1.00 98.69 93 VAL A O 1
ATOM 693 N N . GLN A 1 94 ? -2.988 -10.023 4.260 1.00 98.50 94 GLN A N 1
ATOM 694 C CA . GLN A 1 94 ? -2.314 -10.919 3.318 1.00 98.50 94 GLN A CA 1
ATOM 695 C C . GLN A 1 94 ? -3.204 -11.280 2.122 1.00 98.50 94 GLN A C 1
ATOM 697 O O . GLN A 1 94 ? -2.733 -11.235 0.988 1.00 98.50 94 GLN A O 1
ATOM 702 N N . LYS A 1 95 ? -4.491 -11.576 2.346 1.00 98.56 95 LYS A N 1
ATOM 703 C CA . LYS A 1 95 ? -5.445 -11.909 1.274 1.00 98.56 95 LYS A CA 1
ATOM 704 C C . LYS A 1 95 ? -5.640 -10.753 0.296 1.00 98.56 95 LYS A C 1
ATOM 706 O O . LYS A 1 95 ? -5.554 -10.968 -0.911 1.00 98.56 95 LYS A O 1
ATOM 711 N N . VAL A 1 96 ? -5.846 -9.535 0.801 1.00 98.50 96 VAL A N 1
ATOM 712 C CA . VAL A 1 96 ? -6.007 -8.345 -0.052 1.00 98.50 96 VAL A CA 1
ATOM 713 C C . VAL A 1 96 ? -4.714 -8.046 -0.808 1.00 98.50 96 VAL A C 1
ATOM 715 O O . VAL A 1 96 ? -4.746 -7.849 -2.019 1.00 98.50 96 VAL A O 1
ATOM 718 N N . THR A 1 97 ? -3.561 -8.098 -0.133 1.00 98.62 97 THR A N 1
ATOM 719 C CA . THR A 1 97 ? -2.250 -7.906 -0.779 1.00 98.62 97 THR A CA 1
ATOM 720 C C . THR A 1 97 ? -2.032 -8.914 -1.912 1.00 98.62 97 THR A C 1
ATOM 722 O O . THR A 1 97 ? -1.626 -8.532 -3.008 1.00 98.62 97 THR A O 1
ATOM 725 N N . HIS A 1 98 ? -2.350 -10.191 -1.676 1.00 98.44 98 HIS A N 1
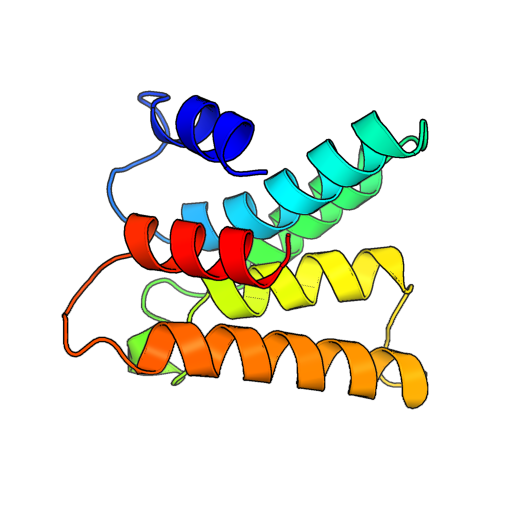ATOM 726 C CA . HIS A 1 98 ? -2.277 -11.246 -2.686 1.00 98.44 98 HIS A CA 1
ATOM 727 C C . HIS A 1 98 ? -3.216 -10.976 -3.868 1.00 98.44 98 HIS A C 1
ATOM 729 O O . HIS A 1 98 ? -2.806 -11.123 -5.016 1.00 98.44 98 HIS A O 1
ATOM 735 N N . GLN A 1 99 ? -4.459 -10.559 -3.616 1.00 98.38 99 GLN A N 1
ATOM 736 C CA . GLN A 1 99 ? -5.411 -10.238 -4.680 1.00 98.38 99 GLN A CA 1
ATOM 737 C C . GLN A 1 99 ? -4.912 -9.082 -5.555 1.00 98.38 99 GLN A C 1
ATOM 739 O O . GLN A 1 99 ? -4.983 -9.166 -6.777 1.00 98.38 99 GLN A O 1
ATOM 744 N N . VAL A 1 100 ? -4.340 -8.040 -4.952 1.00 98.44 100 VAL A N 1
ATOM 745 C CA . VAL A 1 100 ? -3.736 -6.937 -5.708 1.00 98.44 100 VAL A CA 1
ATOM 746 C C . VAL A 1 100 ? -2.526 -7.402 -6.515 1.00 98.44 100 VAL A C 1
ATOM 748 O O . VAL A 1 100 ? -2.400 -7.057 -7.690 1.00 98.44 100 VAL A O 1
ATOM 751 N N . LEU A 1 101 ? -1.647 -8.208 -5.913 1.00 97.88 101 LEU A N 1
ATOM 752 C CA . LEU A 1 101 ? -0.493 -8.767 -6.614 1.00 97.88 101 LEU A CA 1
ATOM 753 C C . LEU A 1 101 ? -0.926 -9.626 -7.805 1.00 97.88 101 LEU A C 1
ATOM 755 O O . LEU A 1 101 ? -0.312 -9.529 -8.862 1.00 97.88 101 LEU A O 1
ATOM 759 N N . LYS A 1 102 ? -1.997 -10.414 -7.649 1.00 97.81 102 LYS A N 1
ATOM 760 C CA . LYS A 1 102 ? -2.586 -11.214 -8.724 1.00 97.81 102 LYS A CA 1
ATOM 761 C C . LYS A 1 102 ? -3.016 -10.342 -9.900 1.00 97.81 102 LYS A C 1
ATOM 763 O O . LYS A 1 102 ? -2.755 -10.719 -11.031 1.00 97.81 102 LYS A O 1
ATOM 768 N N . GLU A 1 103 ? -3.641 -9.189 -9.670 1.00 96.94 103 GLU A N 1
ATOM 769 C CA . GLU A 1 103 ? -4.025 -8.295 -10.772 1.00 96.94 103 GLU A CA 1
ATOM 770 C C . GLU A 1 103 ? -2.810 -7.661 -11.461 1.00 96.94 103 GLU A C 1
ATOM 772 O O . GLU A 1 103 ? -2.778 -7.550 -12.686 1.00 96.94 103 GLU A O 1
ATOM 777 N N . ILE A 1 104 ? -1.776 -7.304 -10.696 1.00 96.88 104 ILE A N 1
ATOM 778 C CA . ILE A 1 104 ? -0.521 -6.767 -11.241 1.00 96.88 104 ILE A CA 1
ATOM 779 C C . ILE A 1 104 ? 0.222 -7.819 -12.080 1.00 96.88 104 ILE A C 1
ATOM 781 O O . ILE A 1 104 ? 0.689 -7.515 -13.178 1.00 96.88 104 ILE A O 1
ATOM 785 N N . SER A 1 105 ? 0.315 -9.062 -11.602 1.00 95.56 105 SER A N 1
ATOM 786 C CA . SER A 1 105 ? 1.129 -10.113 -12.228 1.00 95.56 105 SER A CA 1
ATOM 787 C C . SER A 1 105 ? 0.555 -10.669 -13.534 1.00 95.56 105 SER A C 1
ATOM 789 O O . SER A 1 105 ? 1.244 -11.399 -14.241 1.00 95.56 105 SER A O 1
ATOM 791 N N . ARG A 1 106 ? -0.676 -10.294 -13.904 1.00 95.44 106 ARG A N 1
ATOM 792 C CA . ARG A 1 106 ? -1.285 -10.647 -15.201 1.00 95.44 106 ARG A CA 1
ATOM 793 C C . ARG A 1 106 ? -0.632 -9.947 -16.388 1.00 95.44 106 ARG A C 1
ATOM 795 O O . ARG A 1 106 ? -0.860 -10.345 -17.528 1.00 95.44 106 ARG A O 1
ATOM 802 N N . TYR A 1 107 ? 0.140 -8.892 -16.144 1.00 93.69 107 TYR A N 1
ATOM 803 C CA . TYR A 1 107 ? 0.747 -8.088 -17.194 1.00 93.69 107 TYR A CA 1
ATO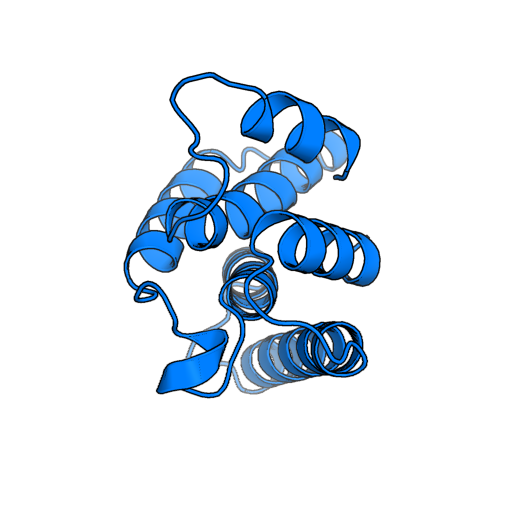M 804 C C . TYR A 1 107 ? 2.169 -8.559 -17.499 1.00 93.69 107 TYR A C 1
ATOM 806 O O . TYR A 1 107 ? 3.068 -8.455 -16.666 1.00 93.69 107 TYR A O 1
ATOM 814 N N . HIS A 1 108 ? 2.398 -8.990 -18.740 1.00 92.88 108 HIS A N 1
ATOM 815 C CA . HIS A 1 108 ? 3.735 -9.290 -19.246 1.00 92.88 108 HIS A CA 1
ATOM 816 C C . HIS A 1 108 ? 4.434 -8.001 -19.699 1.00 92.88 108 HIS A C 1
ATOM 818 O O . HIS A 1 108 ? 4.389 -7.631 -20.871 1.00 92.88 108 HIS A O 1
ATOM 824 N N . ALA A 1 109 ? 5.030 -7.265 -18.758 1.00 87.69 109 ALA A N 1
ATOM 825 C CA . ALA A 1 109 ? 5.761 -6.042 -19.081 1.00 87.69 109 ALA A CA 1
ATOM 826 C C . ALA A 1 109 ? 6.831 -5.686 -18.034 1.00 87.69 109 ALA A C 1
ATOM 828 O O .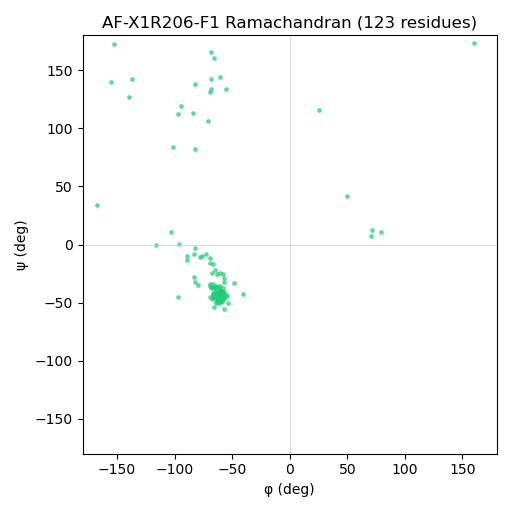 ALA A 1 109 ? 6.544 -5.749 -16.833 1.00 87.69 109 ALA A O 1
ATOM 829 N N . PRO A 1 110 ? 8.021 -5.218 -18.462 1.00 84.12 110 PRO A N 1
ATOM 830 C CA . PRO A 1 110 ? 9.046 -4.711 -17.554 1.00 84.12 110 PRO A CA 1
ATOM 831 C C . PRO A 1 110 ? 8.601 -3.390 -16.908 1.00 84.12 110 PRO A C 1
ATOM 833 O O . PRO A 1 110 ? 7.637 -2.781 -17.366 1.00 84.12 110 PRO A O 1
ATOM 836 N N . ARG A 1 111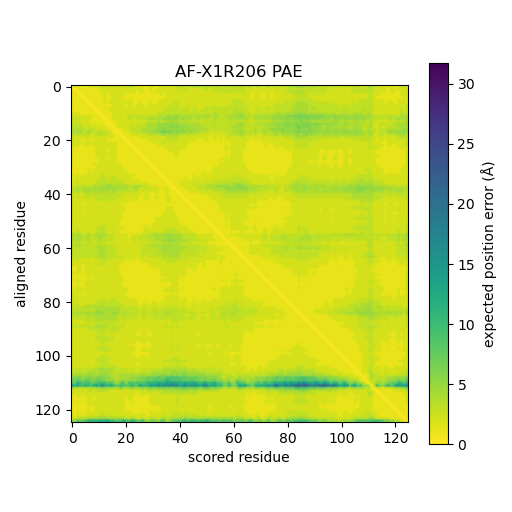 ? 9.314 -2.975 -15.847 1.00 72.69 111 ARG A N 1
ATOM 837 C CA . ARG A 1 111 ? 9.310 -1.643 -15.189 1.00 72.69 111 ARG A CA 1
ATOM 838 C C . ARG A 1 111 ? 8.044 -0.797 -15.334 1.00 72.69 111 ARG A C 1
ATOM 840 O O . ARG A 1 111 ? 7.730 -0.297 -16.406 1.00 72.69 111 ARG A O 1
ATOM 847 N N . CYS A 1 112 ? 7.359 -0.532 -14.224 1.00 76.31 112 CYS A N 1
ATOM 848 C CA . CYS A 1 112 ? 6.027 0.053 -14.347 1.00 76.31 112 CYS A CA 1
ATOM 849 C C . CYS A 1 112 ? 5.422 0.604 -13.048 1.00 76.31 112 CYS A C 1
ATOM 851 O O . CYS A 1 112 ? 4.203 0.562 -12.895 1.00 76.31 112 CYS A O 1
ATOM 853 N N . CYS A 1 113 ? 6.236 1.159 -12.138 1.00 87.00 113 CYS A N 1
ATOM 854 C CA . CYS A 1 113 ? 5.786 1.716 -10.851 1.00 87.00 113 CYS A CA 1
ATOM 855 C C . CYS A 1 113 ? 4.463 2.499 -10.973 1.00 87.00 113 CYS A C 1
ATOM 857 O O . CYS A 1 113 ? 3.543 2.282 -10.198 1.00 87.00 113 CYS A O 1
ATOM 859 N N . GLN A 1 114 ? 4.299 3.318 -12.017 1.00 93.31 114 GLN A N 1
ATOM 860 C CA . GLN A 1 114 ? 3.048 4.040 -12.259 1.00 93.31 114 GLN A CA 1
ATOM 861 C C . GLN A 1 114 ? 1.837 3.171 -12.624 1.00 93.31 114 GLN A C 1
ATOM 863 O O . GLN A 1 114 ? 0.739 3.440 -12.132 1.00 93.31 114 GLN A O 1
ATOM 868 N N . ARG A 1 115 ? 2.007 2.183 -13.511 1.00 95.06 115 ARG A N 1
ATOM 869 C CA . ARG A 1 115 ? 0.943 1.244 -13.902 1.00 95.06 115 ARG A CA 1
ATOM 870 C C . ARG A 1 115 ? 0.536 0.415 -12.699 1.00 95.06 115 ARG A C 1
ATOM 872 O O . ARG A 1 115 ? -0.647 0.347 -12.396 1.00 95.06 115 ARG A O 1
ATOM 879 N N . ASP A 1 116 ? 1.507 -0.169 -12.010 1.00 96.50 116 ASP A N 1
ATOM 880 C CA . ASP A 1 116 ? 1.242 -1.076 -10.900 1.00 96.50 116 ASP A CA 1
ATOM 881 C C . ASP A 1 116 ? 0.605 -0.337 -9.725 1.00 96.50 116 ASP A C 1
ATOM 883 O O . ASP A 1 116 ? -0.326 -0.855 -9.120 1.00 96.50 116 ASP A O 1
ATOM 887 N N . CYS A 1 117 ? 1.004 0.910 -9.453 1.00 97.06 117 CYS A N 1
ATOM 888 C CA . CYS A 1 117 ? 0.290 1.763 -8.503 1.00 97.06 117 CYS A CA 1
ATOM 889 C C . CYS A 1 117 ? -1.146 2.050 -8.942 1.00 97.06 117 CYS A C 1
ATOM 891 O O . CYS A 1 117 ? -2.051 2.022 -8.114 1.00 97.06 117 CYS A O 1
ATOM 893 N N . TRP A 1 118 ? -1.383 2.319 -10.226 1.00 96.88 118 TRP A N 1
ATOM 894 C CA . TRP A 1 118 ? -2.739 2.535 -10.726 1.00 96.88 118 TRP A CA 1
ATOM 895 C C . TRP A 1 118 ? -3.602 1.270 -10.614 1.00 96.88 118 TRP A C 1
ATOM 897 O O . TRP A 1 118 ? -4.741 1.368 -10.162 1.00 96.88 118 TRP A O 1
ATOM 907 N N . LEU A 1 119 ? -3.057 0.099 -10.964 1.00 97.12 119 LEU A N 1
ATOM 908 C CA . LEU A 1 119 ? -3.719 -1.201 -10.823 1.00 97.12 119 LEU A CA 1
ATOM 909 C C . LEU A 1 119 ? -4.011 -1.507 -9.353 1.00 97.12 119 LEU A C 1
ATOM 911 O O . LEU A 1 119 ? -5.142 -1.843 -9.017 1.00 97.12 119 LEU A O 1
ATOM 915 N N . ALA A 1 120 ? -3.027 -1.308 -8.474 1.00 98.06 120 ALA A N 1
ATOM 916 C CA . ALA A 1 120 ? -3.172 -1.509 -7.039 1.00 98.06 120 ALA A CA 1
ATOM 917 C C . ALA A 1 120 ? -4.267 -0.628 -6.440 1.00 98.06 120 ALA A C 1
ATOM 919 O O . ALA A 1 120 ? -5.145 -1.117 -5.736 1.00 98.06 120 ALA A O 1
ATOM 920 N N . LEU A 1 121 ? -4.250 0.668 -6.761 1.00 98.25 121 LEU A N 1
ATOM 921 C CA . LEU A 1 121 ? -5.260 1.604 -6.281 1.00 98.25 121 LEU A CA 1
ATOM 922 C C . LEU A 1 121 ? -6.644 1.302 -6.859 1.00 98.25 121 LEU A C 1
ATOM 924 O O . LEU A 1 121 ? -7.627 1.503 -6.157 1.00 98.25 121 LEU A O 1
ATOM 928 N N . LYS A 1 122 ? -6.744 0.820 -8.105 1.00 97.38 122 LYS A N 1
ATOM 929 C CA . LYS A 1 122 ? -8.020 0.366 -8.676 1.00 97.38 122 LYS A CA 1
ATOM 930 C C . LYS A 1 122 ? -8.558 -0.878 -7.979 1.00 97.38 122 LYS A C 1
ATOM 932 O O . LYS A 1 122 ? -9.742 -0.918 -7.686 1.00 97.38 122 LYS A O 1
ATOM 937 N N . ALA A 1 123 ? -7.704 -1.864 -7.727 1.00 96.19 123 ALA A N 1
ATOM 938 C CA . ALA A 1 123 ? -8.090 -3.101 -7.059 1.00 96.19 123 ALA A CA 1
ATOM 939 C C . ALA A 1 123 ? -8.473 -2.885 -5.583 1.00 96.19 123 ALA A C 1
ATOM 941 O O . ALA A 1 123 ? -9.211 -3.689 -5.027 1.00 96.19 123 ALA A O 1
ATOM 942 N N . ALA A 1 124 ? -7.967 -1.815 -4.959 1.00 92.19 124 ALA A N 1
ATOM 943 C CA . ALA A 1 124 ? -8.263 -1.430 -3.579 1.00 92.19 124 ALA A CA 1
ATOM 944 C C . ALA A 1 124 ? -9.373 -0.366 -3.432 1.00 92.19 124 ALA A C 1
ATOM 946 O O . ALA A 1 124 ? -9.612 0.087 -2.311 1.00 92.19 124 ALA A O 1
ATOM 947 N N . SER A 1 125 ? -9.969 0.092 -4.543 1.00 84.44 125 SER A N 1
ATOM 948 C CA . SER A 1 125 ? -11.092 1.050 -4.543 1.00 84.44 125 SER A CA 1
ATOM 949 C C . SER A 1 125 ? -12.450 0.361 -4.408 1.00 84.44 125 SER A C 1
ATOM 951 O O . SER A 1 125 ? -12.488 -0.884 -4.323 1.00 84.44 125 SER A O 1
#

Solvent-accessible surface area (backbone atoms only — not comparable to full-atom values): 6681 Å² total; per-residue (Å²): 91,68,69,60,48,57,58,55,60,66,36,88,91,41,65,84,63,60,40,66,48,17,18,46,40,11,25,40,50,37,52,46,49,17,70,74,71,73,46,90,36,67,67,57,29,53,54,26,33,57,59,15,65,72,46,60,71,60,28,45,74,81,69,69,43,45,44,29,20,50,10,53,24,46,32,47,26,63,76,62,67,38,44,96,88,36,63,67,44,40,50,52,27,51,52,52,22,48,55,30,39,54,63,51,67,72,55,95,68,78,90,48,54,59,58,42,36,52,50,27,51,58,67,70,102